Protein AF-A0A5C6PHK2-F1 (afdb_monomer)

Secondary structure (DSSP, 8-state):
---------------S-----------------SSGGGHHHHHHHHHHHHHHHHHTGGGT-----TTHHHHHHHHHHHHHHHHHTT---TTPPTT---TT----

Sequence (104 aa):
MKICKIGPGAEAADPPTFRLVVSVSARSSEMNSVGEACTDLKRE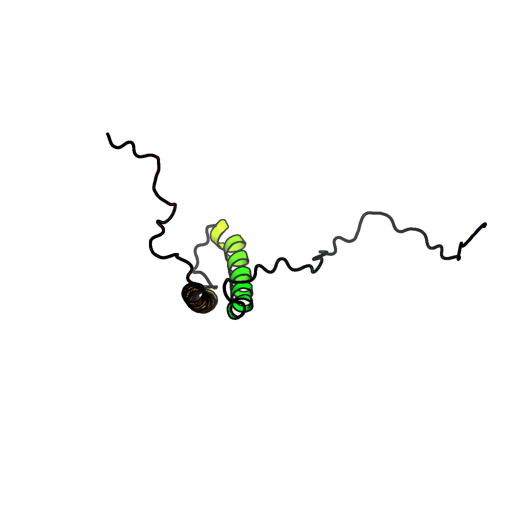YDQCFNRWFAEKFLKGDRSGDPCTDSFRKYQHCVQKAIKEKDIPIEGVDFMGPNKDKPEG

Solvent-accessible surface area (backbone atoms only — not comparable to full-atom values): 7037 Å² total; per-residue (Å²): 140,79,90,82,93,80,82,90,79,90,80,80,86,84,78,91,84,88,72,92,62,87,76,74,70,90,63,88,82,72,78,72,40,95,28,77,90,29,27,66,43,43,52,58,29,51,56,44,45,56,50,47,41,66,68,25,53,75,68,68,44,77,72,76,72,88,41,55,70,48,39,53,56,29,50,55,45,42,55,51,32,35,63,75,66,70,57,90,66,81,91,68,58,87,93,48,85,78,89,82,66,80,90,124

Mean predicted aligned error: 15.71 Å

Organism: NCBI:txid433684

Structure (mmCIF, N/CA/C/O backbone):
data_AF-A0A5C6PHK2-F1
#
_entry.id   AF-A0A5C6PHK2-F1
#
loop_
_atom_site.group_PDB
_atom_site.id
_atom_site.type_symbol
_atom_site.label_atom_id
_atom_site.label_alt_id
_atom_site.label_comp_id
_atom_site.label_asym_id
_atom_site.label_entity_id
_atom_site.label_seq_id
_atom_site.pdbx_PDB_ins_code
_atom_site.Cartn_x
_atom_site.Cartn_y
_atom_site.Cartn_z
_atom_site.occupancy
_atom_site.B_iso_or_equiv
_atom_site.auth_seq_id
_atom_site.auth_comp_id
_atom_site.auth_asym_id
_atom_site.auth_atom_id
_atom_site.pdbx_PDB_model_num
ATOM 1 N N . MET A 1 1 ? 6.623 62.305 12.524 1.00 45.44 1 MET A N 1
ATOM 2 C CA . MET A 1 1 ? 7.073 62.420 11.116 1.00 45.44 1 MET A CA 1
ATOM 3 C C . MET A 1 1 ? 8.360 63.226 11.126 1.00 45.44 1 MET A C 1
ATOM 5 O O . MET A 1 1 ? 8.319 64.334 11.622 1.00 45.44 1 MET A O 1
ATOM 9 N N . LYS A 1 2 ? 9.519 62.751 10.679 1.00 46.78 2 LYS A N 1
ATOM 10 C CA . LYS A 1 2 ? 9.818 61.906 9.520 1.00 46.78 2 LYS A CA 1
ATOM 11 C C . LYS A 1 2 ? 11.295 61.448 9.657 1.00 46.78 2 LYS A C 1
ATOM 13 O O . LYS A 1 2 ? 12.106 62.292 10.014 1.00 46.78 2 LYS A O 1
ATOM 18 N N . ILE A 1 3 ? 11.586 60.198 9.243 1.00 49.97 3 ILE A N 1
ATOM 19 C CA . ILE A 1 3 ? 12.837 59.758 8.558 1.00 49.97 3 ILE A CA 1
ATOM 20 C C . ILE A 1 3 ? 14.059 59.529 9.491 1.00 49.97 3 ILE A C 1
ATOM 22 O O . ILE A 1 3 ? 14.343 60.370 10.322 1.00 49.97 3 ILE A O 1
ATOM 26 N N . CYS A 1 4 ? 14.862 58.454 9.458 1.00 45.38 4 CYS A N 1
ATOM 27 C CA . CYS A 1 4 ? 14.946 57.232 8.652 1.00 45.38 4 CYS A CA 1
ATOM 28 C C . CYS A 1 4 ? 15.629 56.133 9.493 1.00 45.38 4 CYS A C 1
ATOM 30 O O . CYS A 1 4 ? 16.588 56.400 10.213 1.00 45.38 4 CYS A O 1
ATOM 32 N N . LYS A 1 5 ? 15.162 54.891 9.356 1.00 57.62 5 LYS A N 1
ATOM 33 C CA . LYS A 1 5 ? 15.796 53.676 9.876 1.00 57.62 5 LYS A CA 1
ATOM 34 C C . LYS A 1 5 ? 16.600 53.060 8.737 1.00 57.62 5 LYS A C 1
ATOM 36 O O . LYS A 1 5 ? 15.993 52.576 7.791 1.00 57.62 5 LYS A O 1
ATOM 41 N N . ILE A 1 6 ? 17.928 53.083 8.830 1.00 55.75 6 ILE A N 1
ATOM 42 C CA . ILE A 1 6 ? 18.828 52.268 8.002 1.00 55.75 6 ILE A CA 1
ATOM 43 C C . ILE A 1 6 ? 19.970 51.824 8.918 1.00 55.75 6 ILE A C 1
ATOM 45 O O . ILE A 1 6 ? 20.879 52.593 9.214 1.00 55.75 6 ILE A O 1
ATOM 49 N N . GLY A 1 7 ? 19.855 50.606 9.451 1.00 51.53 7 GLY A N 1
ATOM 50 C CA . GLY A 1 7 ? 20.968 49.929 10.113 1.00 51.53 7 GLY A CA 1
ATOM 51 C C . GLY A 1 7 ? 21.907 49.336 9.054 1.00 51.53 7 GLY A C 1
ATOM 52 O O . GLY A 1 7 ? 21.410 48.857 8.032 1.00 51.53 7 GLY A O 1
ATOM 53 N N . PRO A 1 8 ? 23.232 49.384 9.261 1.00 54.12 8 PRO A N 1
ATOM 54 C CA . PRO A 1 8 ? 24.215 48.852 8.329 1.00 54.12 8 PRO A CA 1
ATOM 55 C C . PRO A 1 8 ? 24.294 47.328 8.443 1.00 54.12 8 PRO A C 1
ATOM 57 O O . PRO A 1 8 ? 24.346 46.772 9.537 1.00 54.12 8 PRO A O 1
ATOM 60 N N . GLY A 1 9 ? 24.323 46.658 7.302 1.00 43.94 9 GLY A N 1
ATOM 61 C CA . GLY A 1 9 ? 24.501 45.214 7.229 1.00 43.94 9 GLY A CA 1
ATOM 62 C C . GLY A 1 9 ? 24.545 44.769 5.783 1.00 43.94 9 GLY A C 1
ATOM 63 O O . GLY A 1 9 ? 23.700 44.001 5.342 1.00 43.94 9 GLY A O 1
ATOM 64 N N . ALA A 1 10 ? 25.475 45.351 5.031 1.00 43.28 10 ALA A N 1
ATOM 65 C CA . ALA A 1 10 ? 25.873 44.810 3.751 1.00 43.28 10 ALA A CA 1
ATOM 66 C C . ALA A 1 10 ? 26.512 43.439 3.988 1.00 43.28 10 ALA A C 1
ATOM 68 O O . ALA A 1 10 ? 27.457 43.350 4.761 1.00 43.28 10 ALA A O 1
ATOM 69 N N . GLU A 1 11 ? 26.067 42.417 3.269 1.00 39.50 11 GLU A N 1
ATOM 70 C CA . GLU A 1 11 ? 27.038 41.605 2.551 1.00 39.50 11 GLU A CA 1
ATOM 71 C C . GLU A 1 11 ? 26.410 41.128 1.247 1.00 39.50 11 GLU A C 1
ATOM 73 O O . GLU A 1 11 ? 25.287 40.623 1.193 1.00 39.50 11 GLU A O 1
ATOM 78 N N . ALA A 1 12 ? 27.112 41.463 0.176 1.00 44.69 12 ALA A N 1
ATOM 79 C CA . ALA A 1 12 ? 26.723 41.235 -1.192 1.00 44.69 12 ALA A CA 1
ATOM 80 C C . ALA A 1 12 ? 27.198 39.854 -1.647 1.00 44.69 12 ALA A C 1
ATOM 82 O O . ALA A 1 12 ? 28.273 39.417 -1.260 1.00 44.69 12 ALA A O 1
ATOM 83 N N . ALA A 1 13 ? 26.423 39.296 -2.577 1.00 44.19 13 ALA A N 1
ATOM 84 C CA . ALA A 1 13 ? 26.826 38.329 -3.592 1.00 44.19 13 ALA A CA 1
ATOM 85 C C . ALA A 1 13 ? 27.244 36.920 -3.128 1.00 44.19 13 ALA A C 1
ATOM 87 O O . ALA A 1 13 ? 28.330 36.715 -2.607 1.00 44.19 13 ALA A O 1
ATOM 88 N N . ASP A 1 14 ? 26.450 35.925 -3.539 1.00 44.75 14 ASP A N 1
ATOM 89 C CA . ASP A 1 14 ? 27.005 34.921 -4.453 1.00 44.75 14 ASP A CA 1
ATOM 90 C C . ASP A 1 14 ? 25.950 34.504 -5.523 1.00 44.75 14 ASP A C 1
ATOM 92 O O . ASP A 1 14 ? 24.767 34.373 -5.187 1.00 44.75 14 ASP A O 1
ATOM 96 N N . PRO A 1 15 ? 26.333 34.419 -6.818 1.00 48.59 15 PRO A N 1
ATOM 97 C CA . PRO A 1 15 ? 25.470 34.253 -8.003 1.00 48.59 15 PRO A CA 1
ATOM 98 C C . PRO A 1 15 ? 24.769 32.883 -8.172 1.00 48.59 15 PRO A C 1
ATOM 100 O O . PRO A 1 15 ? 25.051 31.921 -7.460 1.00 48.59 15 PRO A O 1
ATOM 103 N N . PRO A 1 16 ? 23.832 32.770 -9.143 1.00 57.16 16 PRO A N 1
ATOM 104 C CA . PRO A 1 16 ? 23.166 31.513 -9.473 1.00 57.16 16 PRO A CA 1
ATOM 105 C C . PRO A 1 16 ? 24.161 30.532 -10.100 1.00 57.16 16 PRO A C 1
ATOM 107 O O . PRO A 1 16 ? 25.058 30.951 -10.828 1.00 57.16 16 PRO A O 1
ATOM 110 N N . THR A 1 17 ? 23.901 29.232 -9.933 1.00 58.97 17 THR A N 1
ATOM 111 C CA . THR A 1 17 ? 24.664 28.069 -10.443 1.00 58.97 17 THR A CA 1
ATOM 112 C C . THR A 1 17 ? 25.606 27.482 -9.389 1.00 58.97 17 THR A C 1
ATOM 114 O O . THR A 1 17 ? 26.486 28.154 -8.881 1.00 58.97 17 THR A O 1
ATOM 117 N N . PHE A 1 18 ? 25.445 26.182 -9.122 1.00 51.88 18 PHE A N 1
ATOM 118 C CA . PHE A 1 18 ? 26.333 25.338 -8.306 1.00 51.88 18 PHE A CA 1
ATOM 119 C C . PHE A 1 18 ? 25.980 25.115 -6.824 1.00 51.88 18 PHE A C 1
ATOM 121 O O . PHE A 1 18 ? 26.830 25.117 -5.944 1.00 51.88 18 PHE A O 1
ATOM 128 N N . ARG A 1 19 ? 24.732 24.726 -6.548 1.00 49.09 19 ARG A N 1
ATOM 129 C CA . ARG A 1 19 ? 24.487 23.630 -5.595 1.00 49.09 19 ARG A CA 1
ATOM 130 C C . ARG A 1 19 ? 23.203 22.906 -5.977 1.00 49.09 19 ARG A C 1
ATOM 132 O O . ARG A 1 19 ? 22.121 23.219 -5.494 1.00 49.09 19 ARG A O 1
ATOM 139 N N . LEU A 1 20 ? 23.349 21.880 -6.813 1.00 51.44 20 LEU A N 1
ATOM 140 C CA . LEU A 1 20 ? 22.420 20.753 -6.859 1.00 51.44 20 LEU A CA 1
ATOM 141 C C . LEU A 1 20 ? 22.550 19.972 -5.535 1.00 51.44 20 LEU A C 1
ATOM 143 O O . LEU A 1 20 ? 22.941 18.812 -5.510 1.00 51.44 20 LEU A O 1
ATOM 147 N N . VAL A 1 21 ? 22.297 20.629 -4.401 1.00 49.72 21 VAL A N 1
ATOM 148 C CA . VAL A 1 21 ? 21.852 19.899 -3.222 1.00 49.72 21 VAL A CA 1
ATOM 149 C C . VAL A 1 21 ? 20.411 19.563 -3.539 1.00 49.72 21 VAL A C 1
ATOM 151 O O . VAL A 1 21 ? 19.627 20.448 -3.877 1.00 49.72 21 VAL A O 1
ATOM 154 N N . VAL A 1 22 ? 20.082 18.280 -3.512 1.00 50.59 22 VAL A N 1
ATOM 155 C CA . VAL A 1 22 ? 18.702 17.811 -3.481 1.00 50.59 22 VAL A CA 1
ATOM 156 C C . VAL A 1 22 ? 18.042 18.515 -2.293 1.00 50.59 22 VAL A C 1
ATOM 158 O O . VAL A 1 22 ? 18.117 18.051 -1.160 1.00 50.59 22 VAL A O 1
ATOM 161 N N . SER A 1 23 ? 17.453 19.689 -2.532 1.00 46.88 23 SER A N 1
ATOM 162 C CA . SER A 1 23 ? 16.537 20.343 -1.610 1.00 46.88 23 SER A CA 1
ATOM 163 C C . SER A 1 23 ? 15.258 19.527 -1.652 1.00 46.88 23 SER A C 1
ATOM 165 O O . SER A 1 23 ? 14.250 19.928 -2.228 1.00 46.88 23 SER A O 1
ATOM 167 N N . VAL A 1 24 ? 15.308 18.357 -1.014 1.00 54.19 24 VAL A N 1
ATOM 168 C CA . VAL A 1 24 ? 14.145 17.798 -0.343 1.00 54.19 24 VAL A CA 1
ATOM 169 C C . VAL A 1 24 ? 13.780 18.803 0.748 1.00 54.19 24 VAL A C 1
ATOM 171 O O . VAL A 1 24 ? 14.172 18.698 1.904 1.00 54.19 24 VAL A O 1
ATOM 174 N N . SER A 1 25 ? 13.100 19.876 0.343 1.00 45.19 25 SER A N 1
ATOM 175 C CA . SER A 1 25 ? 12.381 20.737 1.267 1.00 45.19 25 SER A CA 1
ATOM 176 C C . SER A 1 25 ? 11.419 19.821 2.006 1.00 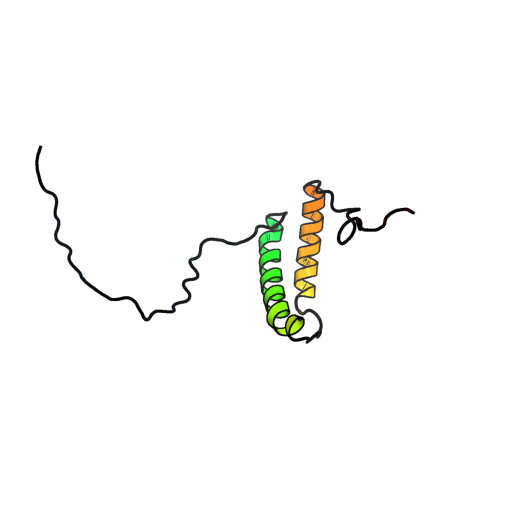45.19 25 SER A C 1
ATOM 178 O O . SER A 1 25 ? 10.427 19.377 1.434 1.00 45.19 25 SER A O 1
ATOM 180 N N . ALA A 1 26 ? 11.758 19.470 3.243 1.00 52.03 26 ALA A N 1
ATOM 181 C CA . ALA A 1 26 ? 10.915 18.691 4.128 1.00 52.03 26 ALA A CA 1
ATOM 182 C C . ALA A 1 26 ? 9.641 19.497 4.428 1.00 52.03 26 ALA A C 1
ATOM 184 O O . ALA A 1 26 ? 9.557 20.248 5.394 1.00 52.03 26 ALA A O 1
ATOM 185 N N . ARG A 1 27 ? 8.650 19.372 3.547 1.00 53.00 27 ARG A N 1
ATOM 186 C CA . ARG A 1 27 ? 7.241 19.655 3.807 1.00 53.00 27 ARG A CA 1
ATOM 187 C C . ARG A 1 27 ? 6.487 18.418 3.341 1.00 53.00 27 ARG A C 1
ATOM 189 O O . ARG A 1 27 ? 6.521 18.083 2.160 1.00 53.00 27 ARG A O 1
ATOM 196 N N . SER A 1 28 ? 5.904 17.718 4.312 1.00 50.28 28 SER A N 1
ATOM 197 C CA . SER A 1 28 ? 5.174 16.460 4.180 1.00 50.28 28 SER A CA 1
ATOM 198 C C . SER A 1 28 ? 4.330 16.391 2.911 1.00 50.28 28 SER A C 1
ATOM 200 O O . SER A 1 28 ? 3.289 17.030 2.811 1.00 50.28 28 SER A O 1
ATOM 202 N N . SER A 1 29 ? 4.743 15.547 1.976 1.00 52.50 29 SER A N 1
ATOM 203 C CA . SER A 1 29 ? 3.818 14.838 1.088 1.00 52.50 29 SER A CA 1
ATOM 204 C C . SER A 1 29 ? 3.674 13.404 1.606 1.00 52.50 29 SER A C 1
ATOM 206 O O . SER A 1 29 ? 3.802 12.431 0.877 1.00 52.50 29 SER A O 1
ATOM 208 N N . GLU A 1 30 ? 3.465 13.273 2.916 1.00 61.97 30 GLU A N 1
ATOM 209 C CA . GLU A 1 30 ? 3.105 12.003 3.536 1.00 61.97 30 GLU A CA 1
ATOM 210 C C . GLU A 1 30 ? 1.594 11.848 3.325 1.00 61.97 30 GLU A C 1
ATOM 212 O O . GLU A 1 30 ? 0.798 12.530 3.974 1.00 61.97 30 GLU A O 1
ATOM 217 N N . MET A 1 31 ? 1.179 11.032 2.351 1.00 74.94 31 MET A N 1
ATOM 218 C CA . MET A 1 31 ? -0.233 10.665 2.252 1.00 74.94 31 MET A CA 1
ATOM 219 C C . MET A 1 31 ? -0.561 9.781 3.448 1.00 74.94 31 MET A C 1
ATOM 221 O O . MET A 1 31 ? -0.134 8.626 3.506 1.00 74.94 31 MET A O 1
ATOM 225 N N . ASN A 1 32 ? -1.310 10.341 4.395 1.00 82.88 32 ASN A N 1
ATOM 226 C CA . ASN A 1 32 ? -1.815 9.595 5.538 1.00 82.88 32 ASN A CA 1
ATOM 227 C C . ASN A 1 32 ? -2.662 8.415 5.052 1.00 82.88 32 ASN A C 1
ATOM 229 O O . ASN A 1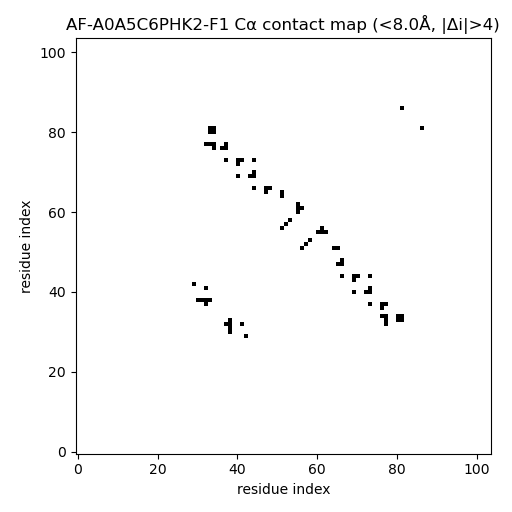 32 ? -3.357 8.502 4.033 1.00 82.88 32 ASN A O 1
ATOM 233 N N . SER A 1 33 ? -2.585 7.301 5.773 1.00 84.44 33 SER A N 1
ATOM 234 C CA . SER A 1 33 ? -3.448 6.160 5.488 1.00 84.44 33 SER A CA 1
ATOM 235 C C . SER A 1 33 ? -4.870 6.405 6.015 1.00 84.44 33 SER A C 1
ATOM 237 O O . SER A 1 33 ? -5.117 7.340 6.775 1.00 84.44 33 SER A O 1
ATOM 239 N N . VAL A 1 34 ? -5.816 5.546 5.621 1.00 85.31 34 VAL A N 1
ATOM 240 C CA . VAL A 1 34 ? -7.223 5.581 6.075 1.00 85.31 34 VAL A CA 1
ATOM 241 C C . VAL A 1 34 ? -7.325 5.477 7.604 1.00 85.31 34 VAL A C 1
ATOM 243 O O . VAL A 1 34 ? -8.222 6.057 8.216 1.00 85.31 34 VAL A O 1
ATOM 246 N N . GLY A 1 35 ? -6.385 4.761 8.224 1.00 84.06 35 GLY A N 1
ATOM 247 C CA . GLY A 1 35 ? -6.169 4.760 9.667 1.00 84.06 35 GLY A CA 1
ATOM 248 C C . GLY A 1 35 ? -4.806 5.352 10.004 1.00 84.06 35 GLY A C 1
ATOM 249 O O . GLY A 1 35 ? -3.808 4.970 9.395 1.00 84.06 35 GLY A O 1
ATOM 250 N N . GLU A 1 36 ? -4.748 6.226 11.010 1.00 85.75 36 GLU A N 1
ATOM 251 C CA . GLU A 1 36 ? -3.495 6.858 11.456 1.00 85.75 36 GLU A CA 1
ATOM 252 C C . GLU A 1 36 ? -2.448 5.819 11.884 1.00 85.75 36 GLU A C 1
ATOM 254 O O . GLU A 1 36 ? -1.278 5.940 11.534 1.00 85.75 36 GLU A O 1
ATOM 259 N N . ALA A 1 37 ? -2.883 4.727 12.524 1.00 86.56 37 ALA A N 1
ATOM 260 C CA . ALA A 1 37 ? -2.021 3.604 12.906 1.00 86.56 37 ALA A CA 1
ATOM 261 C C . ALA A 1 37 ? -1.415 2.840 11.709 1.00 86.56 37 ALA A C 1
ATOM 263 O O . ALA A 1 37 ? -0.459 2.087 11.874 1.00 86.56 37 ALA A O 1
ATOM 264 N N . CYS A 1 38 ? -1.969 3.013 10.506 1.00 90.69 38 CYS A N 1
ATOM 265 C CA . CYS A 1 38 ? -1.483 2.372 9.287 1.00 90.69 38 CYS A CA 1
ATOM 266 C C . CYS A 1 38 ? -0.565 3.290 8.466 1.00 90.69 38 CYS A C 1
ATOM 268 O O . CYS A 1 38 ? -0.067 2.854 7.428 1.00 90.69 38 CYS A O 1
ATOM 270 N N . THR A 1 39 ? -0.360 4.547 8.876 1.00 90.06 39 THR A N 1
ATOM 271 C CA . THR A 1 39 ? 0.434 5.532 8.123 1.00 90.06 39 THR A CA 1
ATOM 272 C C . THR A 1 39 ? 1.910 5.143 8.058 1.00 90.06 39 THR A C 1
ATOM 274 O O . THR A 1 39 ? 2.492 5.168 6.974 1.00 90.06 39 THR A O 1
ATOM 277 N N . ASP A 1 40 ? 2.503 4.682 9.161 1.00 89.38 40 ASP A N 1
ATOM 278 C CA . ASP A 1 40 ? 3.902 4.231 9.164 1.00 89.38 40 ASP A CA 1
ATOM 279 C C . ASP A 1 40 ? 4.103 2.979 8.293 1.00 89.38 40 ASP A C 1
ATOM 281 O O . ASP A 1 40 ? 5.035 2.910 7.491 1.00 89.38 40 ASP A O 1
ATOM 285 N N . LEU A 1 41 ? 3.170 2.021 8.375 1.00 90.38 41 LEU A N 1
ATOM 286 C CA . LEU A 1 41 ? 3.180 0.808 7.546 1.00 90.38 41 LEU A CA 1
ATOM 287 C C . LEU A 1 41 ? 2.997 1.126 6.057 1.00 90.38 41 LEU A C 1
ATOM 289 O O . LEU A 1 41 ? 3.646 0.510 5.211 1.00 90.38 41 LEU A O 1
ATOM 293 N N . LYS A 1 42 ? 2.137 2.102 5.732 1.00 89.88 42 LYS A N 1
ATOM 294 C CA . LYS A 1 42 ? 1.962 2.602 4.364 1.00 89.88 42 LYS A CA 1
ATOM 295 C C . LYS A 1 42 ? 3.284 3.113 3.823 1.00 89.88 42 LYS A C 1
ATOM 297 O O . LYS A 1 42 ? 3.664 2.757 2.718 1.00 89.88 42 LYS A O 1
ATOM 302 N N . ARG A 1 43 ? 3.975 3.943 4.601 1.00 89.75 43 ARG A N 1
ATOM 303 C CA . ARG A 1 43 ? 5.211 4.603 4.188 1.00 89.75 43 ARG A CA 1
ATOM 304 C C . ARG A 1 43 ? 6.307 3.601 3.843 1.00 89.75 43 ARG A C 1
ATOM 306 O O . ARG A 1 43 ? 6.952 3.741 2.808 1.00 89.75 43 ARG A O 1
ATOM 313 N N . GLU A 1 44 ? 6.492 2.588 4.684 1.00 90.06 44 GLU A N 1
ATOM 314 C CA . GLU A 1 44 ? 7.463 1.517 4.441 1.00 90.06 44 GLU A CA 1
ATOM 315 C C . GLU A 1 44 ? 7.122 0.733 3.162 1.00 90.06 44 GLU A C 1
ATOM 317 O O . GLU A 1 44 ? 7.985 0.513 2.308 1.00 90.06 44 GLU A O 1
ATOM 322 N N . TYR A 1 45 ? 5.846 0.371 2.995 1.00 91.44 45 TYR A N 1
ATOM 323 C CA . TYR A 1 45 ? 5.376 -0.342 1.812 1.00 91.44 45 TYR A CA 1
ATOM 324 C C . TYR A 1 45 ? 5.501 0.496 0.529 1.00 91.44 45 TYR A C 1
ATOM 326 O O . TYR A 1 45 ? 6.073 0.011 -0.442 1.00 91.44 45 TYR A O 1
ATOM 334 N N . ASP A 1 46 ? 5.037 1.750 0.522 1.00 90.44 46 ASP A N 1
ATOM 335 C CA . ASP A 1 46 ? 5.108 2.664 -0.628 1.00 90.44 46 ASP A CA 1
ATOM 336 C C . ASP A 1 46 ? 6.558 2.866 -1.084 1.00 90.44 46 ASP A C 1
ATOM 338 O O . ASP A 1 46 ? 6.846 2.840 -2.279 1.00 90.44 46 ASP A O 1
ATOM 342 N N . GLN A 1 47 ? 7.496 3.038 -0.149 1.00 91.31 47 GLN A N 1
ATOM 343 C CA . GLN A 1 47 ? 8.913 3.193 -0.485 1.00 91.31 47 GLN A CA 1
ATOM 344 C C . GLN A 1 47 ? 9.482 1.937 -1.149 1.00 91.31 47 GLN A C 1
ATOM 346 O O . GLN A 1 47 ? 10.181 2.038 -2.161 1.00 91.31 47 GLN A O 1
ATOM 351 N N . CYS A 1 48 ? 9.168 0.759 -0.606 1.00 91.25 48 CYS A N 1
ATOM 352 C CA . CYS A 1 48 ? 9.586 -0.511 -1.188 1.00 91.25 48 CYS A CA 1
ATOM 353 C C . CYS A 1 48 ? 8.966 -0.712 -2.579 1.00 91.25 48 CYS A C 1
ATOM 355 O O . CYS A 1 48 ? 9.682 -0.989 -3.547 1.00 91.25 48 CYS A O 1
ATOM 357 N N . PHE A 1 49 ? 7.654 -0.505 -2.693 1.00 91.38 49 PHE A N 1
ATOM 358 C CA . PHE A 1 49 ? 6.900 -0.698 -3.923 1.00 91.38 49 PHE A CA 1
ATOM 359 C C . PHE A 1 49 ? 7.366 0.254 -5.021 1.00 91.38 49 PHE A C 1
ATOM 361 O O . PHE A 1 49 ? 7.647 -0.200 -6.122 1.00 91.38 49 PHE A O 1
ATOM 368 N N . ASN A 1 50 ? 7.536 1.548 -4.735 1.00 90.19 50 ASN A N 1
ATOM 369 C CA . ASN A 1 50 ? 7.989 2.526 -5.730 1.00 90.19 50 ASN A CA 1
ATOM 370 C C . ASN A 1 50 ? 9.362 2.163 -6.304 1.00 90.19 50 ASN A C 1
ATOM 372 O O . ASN A 1 50 ? 9.596 2.291 -7.508 1.00 90.19 50 ASN A O 1
ATOM 376 N N . AR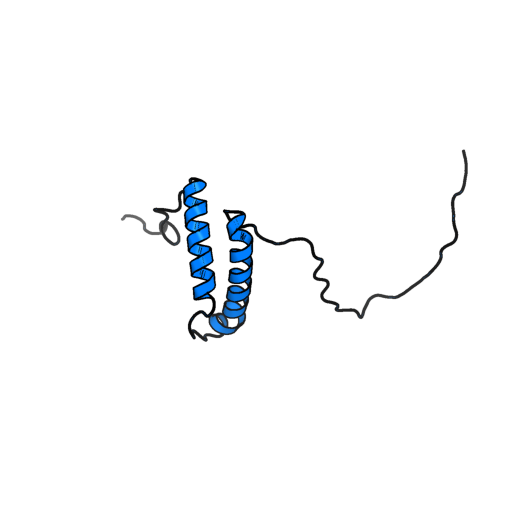G A 1 51 ? 10.263 1.664 -5.451 1.00 90.69 51 ARG A N 1
ATOM 377 C CA . ARG A 1 51 ? 11.579 1.192 -5.874 1.00 90.69 51 ARG A CA 1
ATOM 378 C C . ARG A 1 51 ? 11.475 -0.046 -6.759 1.00 90.69 51 ARG A C 1
ATOM 380 O O . ARG A 1 51 ? 12.020 -0.063 -7.861 1.00 90.69 51 ARG A O 1
ATOM 387 N N . TRP A 1 52 ? 10.762 -1.071 -6.298 1.00 90.56 52 TRP A N 1
ATOM 388 C CA . TRP A 1 52 ? 10.571 -2.303 -7.061 1.00 90.56 52 TRP A CA 1
ATOM 389 C C . TRP A 1 52 ? 9.855 -2.036 -8.391 1.00 90.56 52 TRP A C 1
ATOM 391 O O . TRP A 1 52 ? 10.278 -2.529 -9.436 1.00 90.56 52 TRP A O 1
ATOM 401 N N . PHE A 1 53 ? 8.838 -1.182 -8.386 1.00 88.44 53 PHE A N 1
ATOM 402 C CA . PHE A 1 53 ? 8.076 -0.814 -9.568 1.00 88.44 53 PHE A CA 1
ATOM 403 C C . PHE A 1 53 ? 8.968 -0.143 -10.621 1.00 88.44 53 PHE A C 1
ATOM 405 O O . PHE A 1 53 ? 8.993 -0.572 -11.776 1.00 88.44 53 PHE A O 1
ATOM 412 N N . ALA A 1 54 ? 9.766 0.852 -10.220 1.00 89.62 54 ALA A N 1
ATOM 413 C CA . ALA A 1 54 ? 10.661 1.571 -11.123 1.00 89.62 54 ALA A CA 1
ATOM 414 C C . ALA A 1 54 ? 11.824 0.709 -11.644 1.00 89.62 54 ALA A C 1
ATOM 416 O O . ALA A 1 54 ? 12.233 0.830 -12.802 1.00 89.62 54 ALA A O 1
ATOM 417 N N . GLU A 1 55 ? 12.387 -0.151 -10.796 1.00 88.00 55 GLU A N 1
ATOM 418 C CA . GLU A 1 55 ? 13.615 -0.878 -11.118 1.00 88.00 55 GLU A CA 1
ATOM 419 C C . GLU A 1 55 ? 13.382 -2.269 -11.709 1.00 88.00 55 GLU A C 1
ATOM 421 O O . GLU A 1 55 ? 14.234 -2.737 -12.464 1.00 88.00 55 GLU A O 1
ATOM 426 N N . LYS A 1 56 ? 12.273 -2.932 -11.371 1.00 87.19 56 LYS A N 1
ATOM 427 C CA . LYS A 1 56 ? 11.981 -4.317 -11.758 1.00 87.19 56 LYS A CA 1
ATOM 428 C C . LYS A 1 56 ? 10.802 -4.383 -12.709 1.00 87.19 56 LYS A C 1
ATOM 430 O O . LYS A 1 56 ? 10.986 -4.724 -13.878 1.00 87.19 56 LYS A O 1
ATOM 435 N N . PHE A 1 57 ? 9.631 -3.953 -12.243 1.00 86.75 57 PHE A N 1
ATOM 436 C CA . PHE A 1 57 ? 8.389 -4.103 -12.996 1.00 86.75 57 PHE A CA 1
ATOM 437 C C . PHE A 1 57 ? 8.434 -3.373 -14.346 1.00 86.75 57 PHE A C 1
ATOM 439 O O . PHE A 1 57 ? 8.207 -3.991 -15.386 1.00 86.75 57 PHE A O 1
ATOM 446 N N . LEU A 1 58 ? 8.822 -2.091 -14.361 1.00 88.69 58 LEU A N 1
ATOM 447 C CA . LEU A 1 58 ? 8.931 -1.308 -15.601 1.00 88.69 58 LEU A CA 1
ATOM 448 C C . LEU A 1 58 ? 10.041 -1.798 -16.543 1.00 88.69 58 LEU A C 1
ATOM 450 O O . LEU A 1 58 ? 9.966 -1.567 -17.747 1.00 88.69 58 LEU A O 1
ATOM 454 N N . LYS A 1 59 ? 11.059 -2.493 -16.022 1.00 88.50 59 LYS A N 1
ATOM 455 C CA . LYS A 1 59 ? 12.151 -3.066 -16.828 1.00 88.50 59 LYS A CA 1
ATOM 456 C C . LYS A 1 59 ? 11.836 -4.471 -17.353 1.00 88.50 59 LYS A C 1
ATOM 458 O O . LYS A 1 59 ? 12.659 -5.049 -18.056 1.00 88.50 59 LYS A O 1
ATOM 463 N N . GLY A 1 60 ? 10.661 -5.016 -17.028 1.00 87.00 60 GLY A N 1
ATOM 464 C CA . GLY A 1 60 ? 10.226 -6.351 -17.441 1.00 87.00 60 GLY A CA 1
ATOM 465 C C . GLY A 1 60 ? 10.729 -7.491 -16.550 1.00 87.00 60 GLY A C 1
ATOM 466 O O . GLY A 1 60 ? 10.463 -8.655 -16.849 1.00 87.00 60 GLY A O 1
ATOM 467 N N . ASP A 1 61 ? 11.417 -7.182 -15.449 1.00 80.38 61 ASP A N 1
ATOM 468 C CA . ASP A 1 61 ? 11.832 -8.160 -14.446 1.00 80.38 61 ASP A CA 1
ATOM 469 C C . ASP A 1 61 ? 10.656 -8.407 -13.490 1.00 80.38 61 ASP A C 1
ATOM 471 O O . ASP A 1 61 ? 10.283 -7.551 -12.687 1.00 80.38 61 ASP A O 1
ATOM 475 N N . ARG A 1 62 ? 10.038 -9.585 -13.623 1.00 75.31 62 ARG A N 1
ATOM 476 C CA . ARG A 1 62 ? 8.910 -10.035 -12.791 1.00 75.31 62 ARG A CA 1
ATOM 477 C C . ARG A 1 62 ? 9.356 -10.937 -11.644 1.00 75.31 62 ARG A C 1
ATOM 479 O O . ARG A 1 62 ? 8.546 -11.710 -11.132 1.00 75.31 62 ARG A O 1
ATOM 486 N N . SER A 1 63 ? 10.635 -10.893 -11.269 1.00 69.81 63 SER A N 1
ATOM 487 C CA . SER A 1 63 ? 11.090 -11.563 -10.053 1.00 69.81 63 SER A CA 1
ATOM 488 C C . SER A 1 63 ? 10.226 -11.068 -8.894 1.00 69.81 63 SER A C 1
ATOM 490 O O . SER A 1 63 ? 9.954 -9.868 -8.802 1.00 69.81 63 SER A O 1
ATOM 492 N N . GLY A 1 64 ? 9.726 -12.014 -8.095 1.00 71.38 64 GLY A N 1
ATOM 493 C CA . GLY A 1 64 ? 8.641 -11.800 -7.137 1.00 71.38 64 GLY A CA 1
ATOM 494 C C . GLY A 1 64 ? 8.790 -10.548 -6.271 1.00 71.38 64 GLY A C 1
ATOM 495 O O . GLY A 1 64 ? 9.895 -10.072 -6.013 1.00 71.38 64 GLY A O 1
ATOM 496 N N . ASP A 1 65 ? 7.650 -10.019 -5.833 1.00 77.06 65 ASP A N 1
ATOM 497 C CA . ASP A 1 65 ? 7.585 -8.743 -5.130 1.00 77.06 65 ASP A CA 1
ATOM 498 C C . ASP A 1 65 ? 8.218 -8.848 -3.722 1.00 77.06 65 ASP A C 1
ATOM 500 O O . ASP A 1 65 ? 7.686 -9.553 -2.853 1.00 77.06 65 ASP A O 1
ATOM 504 N N . PRO A 1 66 ? 9.350 -8.163 -3.464 1.00 85.75 66 PRO A N 1
ATOM 505 C CA . PRO A 1 66 ? 10.046 -8.225 -2.181 1.00 85.75 66 PRO A CA 1
ATOM 506 C C . PRO A 1 66 ? 9.292 -7.483 -1.068 1.00 85.75 66 PRO A C 1
ATOM 508 O O . PRO A 1 66 ? 9.660 -7.592 0.098 1.00 85.75 66 PRO A O 1
ATOM 511 N N . CYS A 1 67 ? 8.242 -6.733 -1.407 1.00 90.81 67 CYS A N 1
ATOM 512 C CA . CYS A 1 67 ? 7.452 -5.922 -0.490 1.00 90.81 67 CYS A CA 1
ATOM 513 C C . CYS A 1 67 ? 6.211 -6.669 0.025 1.00 90.81 67 CYS A C 1
ATOM 515 O O . CYS A 1 67 ? 5.434 -6.103 0.796 1.00 90.81 67 CYS A O 1
ATOM 517 N N . THR A 1 68 ? 6.023 -7.938 -0.363 1.00 89.69 68 THR A N 1
ATOM 518 C CA . THR A 1 68 ? 4.850 -8.759 -0.014 1.00 89.69 68 THR A CA 1
ATOM 519 C C . THR A 1 68 ? 4.610 -8.847 1.499 1.00 89.69 68 THR A C 1
ATOM 521 O O . THR A 1 68 ? 3.465 -8.768 1.949 1.00 89.69 68 THR A O 1
ATOM 524 N N . ASP A 1 69 ? 5.660 -8.981 2.313 1.00 90.56 69 ASP A N 1
ATOM 525 C CA . ASP A 1 69 ? 5.520 -9.084 3.771 1.00 90.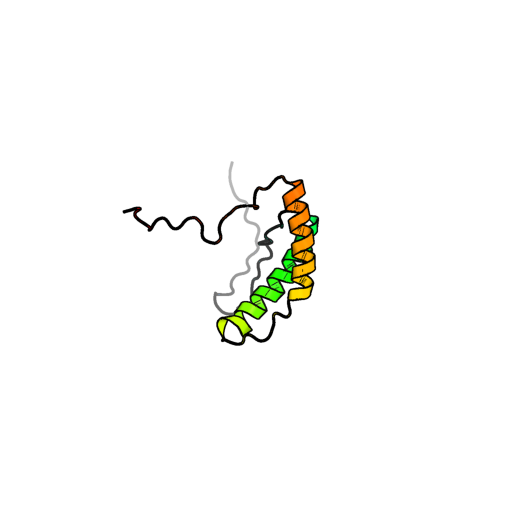56 69 ASP A CA 1
ATOM 526 C C . ASP A 1 69 ? 5.044 -7.775 4.417 1.00 90.56 69 ASP A C 1
ATOM 528 O O . ASP A 1 69 ? 4.134 -7.791 5.254 1.00 90.56 69 ASP A O 1
ATOM 532 N N . SER A 1 70 ? 5.604 -6.632 4.006 1.00 88.94 70 SER A N 1
ATOM 533 C CA . SER A 1 70 ? 5.158 -5.311 4.474 1.00 88.94 70 SER A CA 1
ATOM 534 C C . SER A 1 70 ? 3.756 -4.988 3.945 1.00 88.94 70 SER A C 1
ATOM 536 O O . SER A 1 70 ? 2.920 -4.474 4.691 1.00 88.94 70 SER A O 1
ATOM 538 N N . PHE A 1 71 ? 3.443 -5.396 2.709 1.00 90.94 71 PHE A N 1
ATOM 539 C CA . PHE A 1 71 ? 2.109 -5.258 2.125 1.00 90.94 71 PHE A CA 1
ATOM 540 C C . PHE A 1 71 ? 1.044 -5.997 2.931 1.00 90.94 71 PHE A C 1
ATOM 542 O O . PHE A 1 71 ? 0.013 -5.413 3.243 1.00 90.94 71 PHE A O 1
ATOM 549 N N . ARG A 1 72 ? 1.287 -7.251 3.331 1.00 92.75 72 ARG A N 1
ATOM 550 C CA . ARG A 1 72 ? 0.326 -8.040 4.127 1.00 92.75 72 ARG A CA 1
ATOM 551 C C . ARG A 1 72 ? -0.033 -7.358 5.446 1.00 92.75 72 ARG A C 1
ATOM 553 O O . ARG A 1 72 ? -1.204 -7.319 5.823 1.00 92.75 72 ARG A O 1
ATOM 560 N N . LYS A 1 73 ? 0.961 -6.793 6.139 1.00 92.00 73 LYS A N 1
ATOM 561 C CA . LYS A 1 73 ? 0.749 -6.052 7.395 1.00 92.00 73 LYS A CA 1
ATOM 562 C C . LYS A 1 73 ? -0.071 -4.785 7.157 1.00 92.00 73 LYS A C 1
ATOM 564 O O . LYS A 1 73 ? -1.039 -4.534 7.873 1.00 92.00 73 LYS A O 1
ATOM 569 N N . TYR A 1 74 ? 0.295 -4.019 6.131 1.00 91.19 74 TYR A N 1
ATOM 570 C CA . TYR A 1 74 ? -0.409 -2.801 5.747 1.00 91.19 74 TYR A CA 1
ATOM 571 C C . TYR A 1 74 ? -1.858 -3.080 5.319 1.00 91.19 74 TYR A C 1
ATOM 573 O O . TYR A 1 74 ? -2.781 -2.445 5.825 1.00 91.19 74 TYR A O 1
ATOM 581 N N . GLN A 1 75 ? -2.070 -4.076 4.458 1.00 91.75 75 GLN A N 1
ATOM 582 C CA . GLN A 1 75 ? -3.378 -4.495 3.960 1.00 91.75 75 GLN A CA 1
ATOM 583 C C . GLN A 1 75 ? -4.314 -4.870 5.108 1.00 91.75 75 GLN A C 1
ATOM 585 O O . GLN A 1 75 ? -5.447 -4.395 5.149 1.00 91.75 75 GLN A O 1
ATOM 590 N N . HIS A 1 76 ? -3.840 -5.669 6.067 1.00 93.44 76 HIS A N 1
ATOM 591 C CA . HIS A 1 76 ? -4.649 -6.059 7.219 1.00 93.44 76 HIS A CA 1
ATOM 592 C C . HIS A 1 76 ? -5.031 -4.848 8.087 1.00 93.44 76 HIS A C 1
ATOM 594 O O . HIS A 1 76 ? -6.184 -4.723 8.503 1.00 93.44 76 HIS A O 1
ATOM 600 N N . CYS A 1 77 ? -4.093 -3.919 8.301 1.00 92.56 77 CYS A N 1
ATOM 601 C CA . CYS A 1 77 ? -4.350 -2.675 9.026 1.00 92.56 77 CYS A CA 1
ATOM 602 C C . CYS A 1 77 ? -5.417 -1.818 8.325 1.00 92.56 77 CYS A C 1
ATOM 604 O O . CYS A 1 77 ? -6.384 -1.377 8.947 1.00 92.56 77 CYS A O 1
ATOM 606 N N . VAL A 1 78 ? -5.281 -1.626 7.013 1.00 91.44 78 VAL A N 1
ATOM 607 C CA . VAL A 1 78 ? -6.196 -0.800 6.218 1.00 91.44 78 VAL A CA 1
ATOM 608 C C . VAL A 1 78 ? -7.573 -1.430 6.099 1.00 91.44 78 VAL A C 1
ATOM 610 O O . VAL A 1 78 ? -8.566 -0.727 6.234 1.00 91.44 78 VAL A O 1
ATOM 613 N N . GLN A 1 79 ? -7.662 -2.743 5.905 1.00 90.62 79 GLN A N 1
ATOM 614 C CA . GLN A 1 79 ? -8.949 -3.426 5.810 1.00 90.62 79 GLN A CA 1
ATOM 615 C C . GLN A 1 79 ? -9.753 -3.302 7.109 1.00 90.62 79 GLN A C 1
ATOM 617 O O . GLN A 1 79 ? -10.965 -3.089 7.067 1.00 90.62 79 GLN A O 1
ATOM 622 N N . LYS A 1 80 ? -9.074 -3.341 8.263 1.00 91.38 80 LYS A N 1
ATOM 623 C CA . LYS A 1 80 ? -9.693 -3.030 9.552 1.00 91.38 80 LYS A CA 1
ATOM 624 C C . LYS A 1 80 ? -10.171 -1.574 9.607 1.00 91.38 80 LYS A C 1
ATOM 626 O O . LYS A 1 80 ? -11.339 -1.342 9.905 1.00 91.38 80 LYS A O 1
ATOM 631 N N . ALA A 1 81 ? -9.308 -0.621 9.254 1.00 90.50 81 ALA A N 1
ATOM 632 C CA . ALA A 1 81 ? -9.645 0.803 9.281 1.00 90.50 81 ALA A CA 1
ATOM 633 C C . ALA A 1 81 ? -10.822 1.152 8.353 1.00 90.50 81 ALA A C 1
ATOM 635 O O . ALA A 1 81 ? -11.677 1.952 8.713 1.00 90.50 81 ALA A O 1
ATOM 636 N N . ILE A 1 82 ? -10.904 0.527 7.177 1.00 90.00 82 ILE A N 1
ATOM 637 C CA . ILE A 1 82 ? -12.005 0.712 6.225 1.00 90.00 82 ILE A CA 1
ATOM 638 C C . ILE A 1 82 ? -13.326 0.224 6.820 1.00 90.00 82 ILE A C 1
ATOM 640 O O . ILE A 1 82 ? -14.325 0.938 6.743 1.00 90.00 82 ILE A O 1
ATOM 644 N N . LYS A 1 83 ? -13.321 -0.948 7.463 1.00 88.75 83 LYS A N 1
ATOM 645 C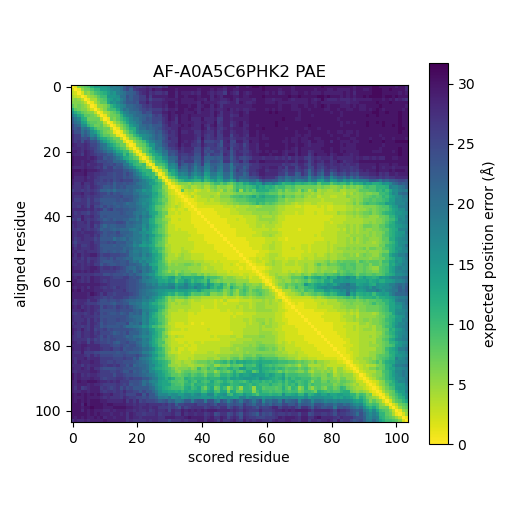 CA . LYS A 1 83 ? -14.501 -1.480 8.148 1.00 88.75 83 LYS A CA 1
ATOM 646 C C . LYS A 1 83 ? -14.946 -0.582 9.306 1.00 88.75 83 LYS A C 1
ATOM 648 O O . LYS A 1 83 ? -16.137 -0.385 9.498 1.00 88.75 83 LYS A O 1
ATOM 653 N N . GLU A 1 84 ? -14.004 -0.019 10.062 1.00 89.56 84 GLU A N 1
ATOM 654 C CA . GLU A 1 84 ? -14.295 0.908 11.169 1.00 89.56 84 GLU A CA 1
ATOM 655 C C . GLU A 1 84 ? -14.811 2.273 10.690 1.00 89.56 84 GLU A C 1
ATOM 657 O O . GLU A 1 84 ? -15.563 2.935 11.403 1.00 89.56 84 GLU A O 1
ATOM 662 N N . LYS A 1 85 ? -14.404 2.706 9.493 1.00 87.25 85 LYS A N 1
ATOM 663 C CA . LYS A 1 85 ? -14.816 3.975 8.876 1.00 87.25 85 LYS A CA 1
ATOM 664 C C . LYS A 1 85 ? -16.047 3.846 7.974 1.00 87.25 85 LYS A C 1
ATOM 666 O O . LYS A 1 85 ? -16.430 4.849 7.381 1.00 87.25 85 LYS A O 1
ATOM 671 N N . ASP A 1 86 ? -16.640 2.655 7.888 1.00 85.81 86 ASP A N 1
ATOM 672 C CA .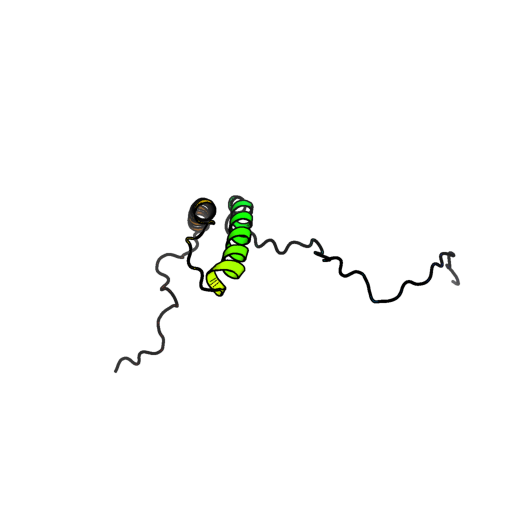 ASP A 1 86 ? -17.816 2.351 7.062 1.00 85.81 86 ASP A CA 1
ATOM 673 C C . ASP A 1 86 ? -17.631 2.767 5.588 1.00 85.81 86 ASP A C 1
ATOM 675 O O . ASP A 1 86 ? -18.489 3.391 4.969 1.00 85.81 86 ASP A O 1
ATOM 679 N N . ILE A 1 87 ? -16.454 2.477 5.017 1.00 86.81 87 ILE A N 1
ATOM 680 C CA . ILE A 1 87 ? -16.152 2.815 3.618 1.00 86.81 87 ILE A CA 1
ATOM 681 C C . ILE A 1 87 ? -16.587 1.639 2.724 1.00 86.81 87 ILE A C 1
ATOM 683 O O . ILE A 1 87 ? -15.993 0.560 2.819 1.00 86.81 87 ILE A O 1
ATOM 687 N N . PRO A 1 88 ? -17.580 1.813 1.830 1.00 81.31 88 PRO A N 1
ATOM 688 C CA . PRO A 1 88 ? -18.071 0.741 0.971 1.00 81.31 88 PRO A CA 1
ATOM 689 C C . PRO A 1 88 ? -17.095 0.482 -0.185 1.00 81.31 88 PRO A C 1
ATOM 691 O O . PRO A 1 88 ? -17.063 1.208 -1.175 1.00 81.31 88 PRO A O 1
ATOM 694 N N . ILE A 1 89 ? -16.287 -0.568 -0.050 1.00 83.19 89 ILE A N 1
ATOM 695 C CA . ILE A 1 89 ? -15.391 -1.081 -1.106 1.00 83.19 89 ILE A CA 1
ATOM 696 C C . ILE A 1 89 ? -15.765 -2.488 -1.579 1.00 83.19 89 ILE A C 1
ATOM 698 O O . ILE A 1 89 ? -15.197 -2.979 -2.550 1.00 83.19 89 ILE A O 1
ATOM 702 N N . GLU A 1 90 ? -16.719 -3.147 -0.923 1.00 78.88 90 GLU A N 1
ATOM 703 C CA . GLU A 1 90 ? -17.250 -4.427 -1.391 1.00 78.88 90 GLU A CA 1
ATOM 704 C C . GLU A 1 90 ? -18.242 -4.189 -2.539 1.00 78.88 90 GLU A C 1
ATOM 706 O O . GLU A 1 90 ? -19.107 -3.321 -2.453 1.00 78.88 90 GLU A O 1
ATOM 711 N N . GLY A 1 91 ? -18.110 -4.949 -3.629 1.00 74.44 91 GLY A N 1
ATOM 712 C CA . GLY A 1 91 ? -19.014 -4.860 -4.782 1.00 74.44 91 GLY A CA 1
ATOM 713 C C . GLY A 1 91 ? -18.675 -3.775 -5.809 1.00 74.44 91 GLY A C 1
ATOM 714 O O . GLY A 1 91 ? -19.468 -3.543 -6.719 1.00 74.44 91 GLY A O 1
ATOM 715 N N . VAL A 1 92 ? -17.512 -3.123 -5.703 1.00 81.69 92 VAL A N 1
ATOM 716 C CA . VAL A 1 92 ? -16.997 -2.289 -6.799 1.00 81.69 92 VAL A CA 1
ATOM 717 C C . VAL A 1 92 ? -16.323 -3.178 -7.842 1.00 81.69 92 VAL A C 1
ATOM 719 O O . VAL A 1 92 ? -15.392 -3.923 -7.536 1.00 81.69 92 VAL A O 1
ATOM 722 N N . ASP A 1 93 ? -16.808 -3.113 -9.079 1.00 80.50 93 ASP A N 1
ATOM 723 C CA . ASP A 1 93 ? -16.209 -3.853 -10.185 1.00 80.50 93 ASP A CA 1
ATOM 724 C C . ASP A 1 93 ? -14.840 -3.275 -10.550 1.00 80.50 93 ASP A C 1
ATOM 726 O O . ASP A 1 93 ? -14.638 -2.054 -10.601 1.00 80.50 93 ASP A O 1
ATOM 730 N N . PHE A 1 94 ? -13.885 -4.160 -10.824 1.00 78.94 94 PHE A N 1
ATOM 731 C CA . PHE A 1 94 ? -12.556 -3.755 -11.257 1.00 78.94 94 PHE A CA 1
ATOM 732 C C . PHE A 1 94 ? -12.667 -3.049 -12.615 1.00 78.94 94 PHE A C 1
ATOM 734 O O . PHE A 1 94 ? -13.161 -3.626 -13.577 1.00 78.94 94 PHE A O 1
ATOM 741 N N . MET A 1 95 ? -12.209 -1.793 -12.685 1.00 81.44 95 MET A N 1
ATOM 742 C CA . MET A 1 95 ? -12.350 -0.892 -13.847 1.00 81.44 95 MET A CA 1
ATOM 743 C C . MET A 1 95 ? -13.785 -0.409 -14.150 1.00 81.44 95 MET A C 1
ATOM 745 O O . MET A 1 95 ? -13.988 0.300 -15.135 1.00 81.44 95 MET A O 1
ATOM 749 N N . GLY A 1 96 ? -14.747 -0.680 -13.262 1.00 75.62 96 GLY A N 1
ATOM 750 C CA . GLY A 1 96 ? -16.133 -0.228 -13.381 1.00 75.62 96 GLY A CA 1
ATOM 751 C C . GLY A 1 96 ? -16.930 -0.927 -14.492 1.00 75.62 96 GLY A C 1
ATOM 752 O O . GLY A 1 96 ? -16.389 -1.721 -15.263 1.00 75.62 96 GLY A O 1
ATOM 753 N N . PRO A 1 97 ? -18.241 -0.647 -14.59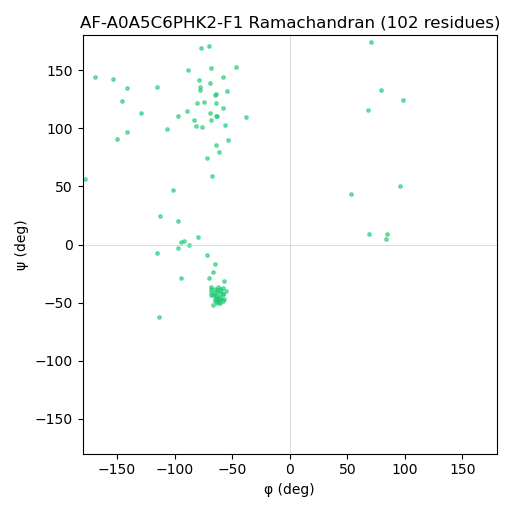3 1.00 77.88 97 PRO A N 1
ATOM 754 C CA . PRO A 1 97 ? -19.066 -1.209 -15.651 1.00 77.88 97 PRO A CA 1
ATOM 755 C C . PRO A 1 97 ? -18.600 -0.690 -17.015 1.00 77.88 97 PRO A C 1
ATOM 757 O O . PRO A 1 97 ? -18.477 0.518 -17.234 1.00 77.88 97 PRO A O 1
ATOM 760 N N . ASN A 1 98 ? -18.362 -1.619 -17.941 1.00 68.19 98 ASN A N 1
ATOM 761 C CA . ASN A 1 98 ? -18.031 -1.312 -19.325 1.00 68.19 98 ASN A CA 1
ATOM 762 C C . ASN A 1 98 ? -19.230 -0.595 -19.974 1.00 68.19 98 ASN A C 1
ATOM 764 O O . ASN A 1 98 ? -20.287 -1.196 -20.160 1.00 68.19 98 ASN A O 1
ATOM 768 N N . LYS A 1 99 ? -19.092 0.701 -20.275 1.00 63.59 99 LYS A N 1
ATOM 769 C CA . LYS A 1 99 ? -20.156 1.507 -20.899 1.00 63.59 99 LYS A CA 1
ATOM 770 C C . LYS A 1 99 ? -20.269 1.292 -22.416 1.00 63.59 99 LYS A C 1
ATOM 772 O O . LYS A 1 99 ? -21.073 1.967 -23.050 1.00 63.59 99 LYS A O 1
ATOM 777 N N . ASP A 1 100 ? -19.524 0.342 -22.985 1.00 63.88 100 ASP A N 1
ATOM 778 C CA . ASP A 1 100 ? -19.392 0.151 -24.434 1.00 63.88 100 ASP A CA 1
ATOM 779 C C . ASP A 1 100 ? -20.015 -1.155 -24.947 1.00 63.88 100 ASP A C 1
ATOM 781 O O . ASP A 1 100 ? -19.644 -1.647 -26.013 1.00 63.88 100 ASP A O 1
ATOM 785 N N . LYS A 1 101 ? -20.994 -1.727 -24.234 1.00 53.62 101 LYS A N 1
ATOM 786 C CA . LYS A 1 101 ? -21.856 -2.756 -24.825 1.00 53.62 101 LYS A CA 1
ATOM 787 C C . LYS A 1 101 ? -23.241 -2.171 -25.098 1.00 53.62 101 LYS A C 1
ATOM 789 O O . LYS A 1 101 ? -24.036 -2.087 -24.164 1.00 53.62 101 LYS A O 1
ATOM 794 N N . PRO A 1 102 ? -23.558 -1.764 -26.343 1.00 58.16 102 PRO A N 1
ATOM 795 C CA . PRO A 1 102 ? -24.954 -1.628 -26.722 1.00 58.16 102 PRO A CA 1
ATOM 796 C C . PRO A 1 102 ? -25.612 -2.996 -26.515 1.00 58.16 102 PRO A C 1
ATOM 798 O O . PRO A 1 102 ? -25.195 -3.992 -27.108 1.00 58.16 102 PRO A O 1
ATOM 801 N N . GLU A 1 103 ? -26.592 -3.058 -25.617 1.00 58.94 103 GLU A N 1
ATOM 802 C CA . GLU A 1 103 ? -27.576 -4.132 -25.642 1.00 58.94 103 GLU A CA 1
ATOM 803 C C . GLU A 1 103 ? -28.342 -3.993 -26.962 1.00 58.94 103 GLU A C 1
ATOM 805 O O . GLU A 1 103 ? -29.043 -3.004 -27.186 1.00 58.94 103 GLU A O 1
ATOM 810 N N . GLY A 1 104 ? -28.119 -4.946 -27.864 1.00 51.00 104 GLY A N 1
ATOM 811 C CA . GLY A 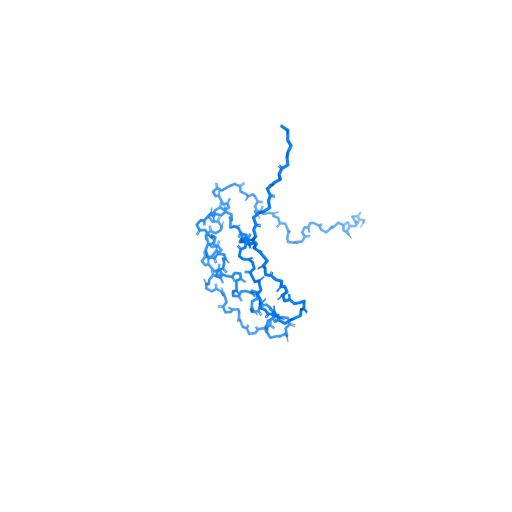1 104 ? -28.749 -5.061 -29.173 1.00 51.00 104 GLY A CA 1
ATOM 812 C C . GLY A 1 104 ? -28.812 -6.520 -29.578 1.00 51.00 104 GLY A C 1
ATOM 813 O O . GLY A 1 104 ? -27.782 -7.212 -29.399 1.00 51.00 104 GLY A O 1
#

Foldseek 3Di:
DDDDDDDDDDDDDDDDDDDPPVPPVPDDPQPQALDNVLSVLCVVLVVQCVVCCVPAVVVPHPPDRPSVVSCVVSVVVRVVSCVVVVPPPPPADDVHDDPPDDPD

pLDDT: mean 74.17, std 17.64, range [39.5, 93.44]

Radius of gyration: 25.55 Å; Cα contacts (8 Å, |Δi|>4): 41; chains: 1; bounding box: 56×74×42 Å

InterPro domains:
  IPR007918 Mitochondrial distribution/morphology family 35/apoptosis [PF05254] (32-88)
  IPR007918 Mitochondrial distribution/morphology family 35/apoptosis [PTHR46403] (26-88)
  IPR036811 Ubiquinol-cytochrome C reductase hinge domain superfamily [SSF81531] (36-85)

Nearest PDB structures (foldseek):
  6i3v-assembly1_C  TM=9.915E-01  e=4.289E-09  Homo sapiens
  6i3v-assembly1_A-2  TM=9.866E-01  e=8.770E-09  Homo sapiens
  6i3y-assembly1_A-2  TM=8.996E-01  e=2.326E-08  Homo sapiens
  6i3y-assembly1_H  TM=9.511E-01  e=7.028E-08  Homo sapiens
  5jql-assembly1_D  TM=9.232E-01  e=1.791E-03  Saccharomyces cerevisiae S288C